Protein AF-A0A353ZMY8-F1 (afdb_monomer_lite)

Structure (mmCIF, N/CA/C/O backbone):
data_AF-A0A353ZMY8-F1
#
_entry.id   AF-A0A353ZMY8-F1
#
loop_
_atom_site.group_PDB
_atom_site.id
_atom_site.type_symbol
_atom_site.label_atom_id
_atom_site.label_alt_id
_atom_site.label_comp_id
_atom_site.label_asym_id
_atom_site.label_entity_id
_atom_site.label_seq_id
_atom_site.pdbx_PDB_ins_code
_atom_site.Cartn_x
_atom_site.Cartn_y
_atom_site.Cartn_z
_atom_site.occupancy
_atom_site.B_iso_or_equiv
_atom_site.auth_seq_id
_atom_site.auth_comp_id
_atom_site.auth_asym_id
_atom_site.auth_atom_id
_atom_site.pdbx_PDB_model_num
ATOM 1 N N . MET A 1 1 ? -30.008 -12.430 16.079 1.00 49.53 1 MET A N 1
ATOM 2 C CA . MET A 1 1 ? -29.445 -13.041 14.851 1.00 49.53 1 MET A CA 1
ATOM 3 C C . MET A 1 1 ? -28.341 -12.193 14.208 1.00 49.53 1 MET A C 1
ATOM 5 O O . MET A 1 1 ? -27.682 -12.713 13.323 1.00 49.53 1 MET A O 1
ATOM 9 N N . SER A 1 2 ? -28.079 -10.959 14.667 1.00 58.78 2 SER A N 1
ATOM 10 C CA . SER A 1 2 ? -27.046 -10.085 14.077 1.00 58.78 2 SER A CA 1
ATOM 11 C C . SER A 1 2 ? -25.681 -10.127 14.790 1.00 58.78 2 SER A C 1
ATOM 13 O O . SER A 1 2 ? -24.667 -10.028 14.115 1.00 58.78 2 SER A O 1
ATOM 15 N N . GLU A 1 3 ? -25.624 -10.357 16.109 1.00 51.56 3 GLU A N 1
ATOM 16 C CA . GLU A 1 3 ? -24.353 -10.412 16.874 1.00 51.56 3 GLU A CA 1
ATOM 17 C C . GLU A 1 3 ? -23.481 -11.622 16.527 1.00 51.56 3 GLU A C 1
ATOM 19 O O . GLU A 1 3 ? -22.296 -11.474 16.259 1.00 51.56 3 GLU A O 1
ATOM 24 N N . ARG A 1 4 ? -24.080 -12.814 16.417 1.00 58.53 4 ARG A N 1
ATOM 25 C CA . ARG A 1 4 ? -23.337 -14.047 16.103 1.00 58.53 4 ARG A CA 1
ATOM 26 C C . ARG A 1 4 ? -22.644 -14.018 14.735 1.00 58.53 4 ARG A C 1
ATOM 28 O O . ARG A 1 4 ? -21.691 -14.749 14.530 1.00 58.53 4 ARG A O 1
ATOM 35 N N . VAL A 1 5 ? -23.137 -13.214 13.790 1.00 58.88 5 VAL A N 1
ATOM 36 C CA . VAL A 1 5 ? -22.525 -13.067 12.457 1.00 58.88 5 VAL A CA 1
ATOM 37 C C . VAL A 1 5 ? -21.370 -12.062 12.489 1.00 58.88 5 VAL A C 1
ATOM 39 O O . VAL A 1 5 ? -20.412 -12.238 11.743 1.00 58.88 5 VAL A O 1
ATOM 42 N N . ALA A 1 6 ? -21.439 -11.044 13.355 1.00 55.88 6 ALA A N 1
ATOM 43 C CA . ALA A 1 6 ? -20.354 -10.087 13.563 1.00 55.88 6 ALA A CA 1
ATOM 44 C C . ALA A 1 6 ? -19.158 -10.745 14.271 1.00 55.88 6 ALA A C 1
ATOM 46 O O . ALA A 1 6 ? -18.053 -10.677 13.749 1.00 55.88 6 ALA A O 1
ATOM 47 N N . GLU A 1 7 ? -19.394 -11.497 15.355 1.00 55.34 7 GLU A N 1
ATOM 48 C CA . GLU A 1 7 ? -18.333 -12.232 16.072 1.00 55.34 7 GLU A CA 1
ATOM 49 C C . GLU A 1 7 ? -17.613 -13.255 15.182 1.00 55.34 7 GLU A C 1
ATOM 51 O O . GLU A 1 7 ? -16.397 -13.406 15.258 1.00 55.34 7 GLU A O 1
ATOM 56 N N . ILE A 1 8 ? -18.345 -13.950 14.304 1.00 56.81 8 ILE A N 1
ATOM 57 C CA . ILE A 1 8 ? -17.745 -14.925 13.379 1.00 56.81 8 ILE A CA 1
ATOM 58 C C . ILE A 1 8 ? -16.893 -14.225 12.309 1.00 56.81 8 ILE A C 1
ATOM 60 O O . ILE A 1 8 ? -15.855 -14.758 11.927 1.00 56.81 8 ILE A O 1
ATOM 64 N N . ARG A 1 9 ? -17.294 -13.035 11.835 1.00 56.09 9 ARG A N 1
ATOM 65 C CA . ARG A 1 9 ? -16.484 -12.246 10.890 1.00 56.09 9 ARG A CA 1
ATOM 66 C C . ARG A 1 9 ? -15.224 -11.702 11.551 1.00 56.09 9 ARG A C 1
ATOM 68 O O . ARG A 1 9 ? -14.150 -11.888 10.999 1.00 56.09 9 ARG A O 1
ATOM 75 N N . GLU A 1 10 ? -15.342 -11.126 12.744 1.00 52.72 10 GLU A N 1
ATOM 76 C CA . GLU A 1 10 ? -14.196 -10.606 13.500 1.00 52.72 10 GLU A CA 1
ATOM 77 C C . GLU A 1 10 ? -13.174 -11.705 13.831 1.00 52.72 10 GLU A C 1
ATOM 79 O O . GLU A 1 10 ? -11.968 -11.484 13.706 1.00 52.72 10 GLU A O 1
ATOM 84 N N . ALA A 1 11 ? -13.644 -12.904 14.194 1.00 52.97 11 ALA A N 1
ATOM 85 C CA . ALA A 1 11 ? -12.783 -14.060 14.432 1.00 52.97 11 ALA A CA 1
ATOM 86 C C . ALA A 1 11 ? -12.102 -14.549 13.141 1.00 52.97 11 ALA A C 1
ATOM 88 O O . ALA A 1 11 ? -10.894 -14.772 13.132 1.00 52.97 11 ALA A O 1
ATOM 89 N N . SER A 1 12 ? -12.841 -14.639 12.030 1.00 50.66 12 SER A N 1
ATOM 90 C CA . SER A 1 12 ? -12.288 -15.068 10.737 1.00 50.66 12 SER A CA 1
ATOM 91 C C . SER A 1 12 ? -11.293 -14.048 10.155 1.00 50.66 12 SER A C 1
ATOM 93 O O . SER A 1 12 ? -10.303 -14.434 9.545 1.00 50.66 12 SER A O 1
ATOM 95 N N . GLU A 1 13 ? -11.503 -12.749 10.386 1.00 51.88 13 GLU A N 1
ATOM 96 C CA . GLU A 1 13 ? -10.583 -11.663 10.004 1.00 51.88 13 GLU A CA 1
ATOM 97 C C . GLU A 1 13 ? -9.345 -11.577 10.921 1.00 51.88 13 GLU A C 1
ATOM 99 O O . GLU A 1 13 ? -8.333 -10.958 10.579 1.00 51.88 13 GLU A O 1
ATOM 104 N N . GLN A 1 14 ? -9.399 -12.143 12.131 1.00 50.97 14 GLN A N 1
ATOM 105 C CA . GLN A 1 14 ? -8.215 -12.304 12.984 1.00 50.97 14 GLN A CA 1
ATOM 106 C C . GLN A 1 14 ? -7.303 -13.437 12.511 1.00 50.97 14 GLN A C 1
ATOM 108 O O . GLN A 1 14 ? -6.087 -13.293 12.625 1.00 50.97 14 GLN A O 1
ATOM 113 N N . GLU A 1 15 ? -7.857 -14.515 11.957 1.00 43.22 15 GLU A N 1
ATOM 114 C CA . GLU A 1 15 ? -7.089 -15.704 11.561 1.00 43.22 15 GLU A CA 1
ATOM 115 C C . GLU A 1 15 ? -6.216 -15.484 10.310 1.00 43.22 15 GLU A C 1
ATOM 117 O O . GLU A 1 15 ? -5.108 -16.014 10.251 1.00 43.22 15 GLU A O 1
ATOM 122 N N . ASP A 1 16 ? -6.629 -14.616 9.378 1.00 50.41 16 ASP A N 1
ATOM 123 C CA . ASP A 1 16 ? -5.870 -14.309 8.149 1.00 50.41 16 ASP A CA 1
ATOM 124 C C . ASP A 1 16 ? -4.884 -13.131 8.292 1.00 50.41 16 ASP A C 1
ATOM 126 O O . ASP A 1 16 ? -4.244 -12.697 7.326 1.00 50.41 16 ASP A O 1
ATOM 130 N N . ARG A 1 17 ? -4.719 -12.584 9.503 1.00 54.12 17 ARG A N 1
ATOM 131 C CA . ARG A 1 17 ? -3.808 -11.457 9.732 1.00 54.12 17 ARG A CA 1
ATOM 132 C C . ARG A 1 17 ? -2.353 -11.918 9.689 1.00 54.12 17 ARG A C 1
ATOM 134 O O . ARG A 1 17 ? -1.771 -12.344 10.686 1.00 54.12 17 ARG A O 1
ATOM 141 N N . ILE A 1 18 ? -1.709 -11.728 8.540 1.00 53.25 18 ILE A N 1
ATOM 142 C CA . ILE A 1 18 ? -0.249 -11.666 8.490 1.00 53.25 18 ILE A CA 1
ATOM 143 C C . ILE A 1 18 ? 0.167 -10.418 9.272 1.00 53.25 18 ILE A C 1
ATOM 145 O O . ILE A 1 18 ? 0.026 -9.291 8.796 1.00 53.25 18 ILE A O 1
ATOM 149 N N . TYR A 1 19 ? 0.700 -10.611 10.478 1.00 48.06 19 TYR A N 1
ATOM 150 C CA . TYR A 1 19 ? 1.411 -9.555 11.192 1.00 48.06 19 TYR A CA 1
ATOM 151 C C . TYR A 1 19 ? 2.676 -9.212 10.401 1.00 48.06 19 TYR A C 1
ATOM 153 O O . TYR A 1 19 ? 3.730 -9.830 10.561 1.00 48.06 19 TYR A O 1
ATOM 161 N N . ALA A 1 20 ? 2.558 -8.251 9.486 1.00 54.44 20 ALA A N 1
ATOM 162 C CA . ALA A 1 20 ? 3.684 -7.762 8.716 1.00 54.44 20 ALA A CA 1
ATOM 163 C C . ALA A 1 20 ? 4.647 -7.035 9.662 1.00 54.44 20 ALA A C 1
ATOM 165 O O . ALA A 1 20 ? 4.416 -5.902 10.071 1.00 54.44 20 ALA A O 1
ATOM 166 N N . LEU A 1 21 ? 5.745 -7.707 10.009 1.00 59.06 21 LEU A N 1
ATOM 167 C CA . LEU A 1 21 ? 6.808 -7.147 10.846 1.00 59.06 21 LEU A CA 1
ATOM 168 C C . LEU A 1 21 ? 7.661 -6.110 10.088 1.00 59.06 21 LEU A C 1
ATOM 170 O O . LEU A 1 21 ? 8.432 -5.389 10.711 1.00 59.06 21 LEU A O 1
ATOM 174 N N . ASN A 1 22 ? 7.559 -6.046 8.751 1.00 78.88 22 ASN A N 1
ATOM 175 C CA . ASN A 1 22 ? 8.258 -5.087 7.883 1.00 78.88 22 ASN A CA 1
ATOM 176 C C . ASN A 1 22 ? 7.717 -5.104 6.434 1.00 78.88 22 ASN A C 1
ATOM 178 O O . ASN A 1 22 ? 7.038 -6.046 6.020 1.00 78.88 22 ASN A O 1
ATOM 182 N N . LEU A 1 23 ? 8.093 -4.099 5.629 1.00 89.31 23 LEU A N 1
ATOM 183 C CA . LEU A 1 23 ? 7.735 -3.984 4.203 1.00 89.31 23 LEU A CA 1
ATOM 184 C C . LEU A 1 23 ? 8.102 -5.214 3.363 1.00 89.31 23 LEU A C 1
ATOM 186 O O . LEU A 1 23 ? 7.347 -5.607 2.475 1.00 89.31 23 LEU A O 1
ATOM 190 N N . ALA A 1 24 ? 9.224 -5.869 3.676 1.00 92.06 24 ALA A N 1
ATOM 191 C CA . ALA A 1 24 ? 9.645 -7.077 2.974 1.00 92.06 24 ALA A CA 1
ATOM 192 C C . ALA A 1 24 ? 8.607 -8.206 3.088 1.00 92.06 24 ALA A C 1
ATOM 194 O O . ALA A 1 24 ? 8.503 -9.033 2.185 1.00 92.06 24 ALA A O 1
ATOM 195 N N . THR A 1 25 ? 7.841 -8.244 4.182 1.00 90.38 25 THR A N 1
ATOM 196 C CA . THR A 1 25 ? 6.751 -9.209 4.372 1.00 90.38 25 THR A CA 1
ATOM 197 C C . THR A 1 25 ? 5.616 -8.950 3.385 1.00 90.38 25 THR A C 1
ATOM 199 O O . THR A 1 25 ? 5.136 -9.893 2.766 1.00 90.38 25 THR A O 1
ATOM 202 N N . ILE A 1 26 ? 5.263 -7.681 3.158 1.00 91.56 26 ILE A N 1
ATOM 203 C CA . ILE A 1 26 ? 4.235 -7.280 2.184 1.00 91.56 26 ILE A CA 1
ATOM 204 C C . ILE A 1 26 ? 4.662 -7.683 0.772 1.00 91.56 26 ILE A C 1
ATOM 206 O O . ILE A 1 26 ? 3.914 -8.350 0.065 1.00 91.56 26 ILE A O 1
ATOM 210 N N . ARG A 1 27 ? 5.899 -7.364 0.376 1.00 94.62 27 ARG A N 1
ATOM 211 C CA . ARG A 1 27 ? 6.420 -7.757 -0.941 1.00 94.62 27 ARG A CA 1
ATOM 212 C C . ARG A 1 27 ? 6.434 -9.275 -1.135 1.00 94.62 27 ARG A C 1
ATOM 214 O O . ARG A 1 27 ? 6.098 -9.750 -2.214 1.00 94.62 27 ARG A O 1
ATOM 221 N N . LYS A 1 28 ? 6.835 -10.036 -0.112 1.00 93.00 28 LYS A N 1
ATOM 222 C CA . LYS A 1 28 ? 6.824 -11.506 -0.167 1.00 93.00 28 LYS A CA 1
ATOM 223 C C . LYS A 1 28 ? 5.405 -12.064 -0.273 1.00 93.00 28 LYS A C 1
ATOM 225 O O . LYS A 1 28 ? 5.213 -13.017 -1.013 1.00 93.00 28 LYS A O 1
ATOM 230 N N . ALA A 1 29 ? 4.440 -11.474 0.434 1.00 91.12 29 ALA A N 1
ATOM 231 C CA . ALA A 1 29 ? 3.030 -11.844 0.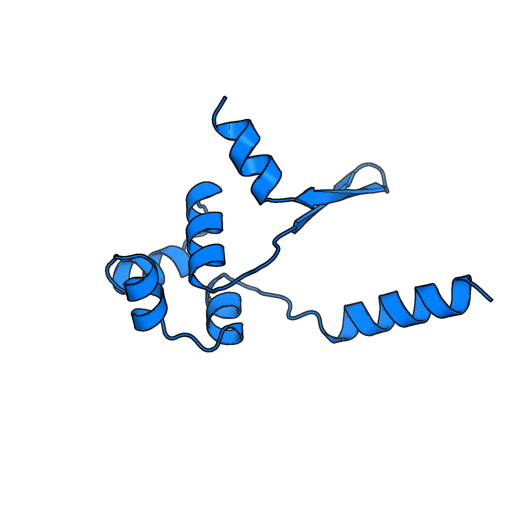325 1.00 91.12 29 ALA A CA 1
ATOM 232 C C . ALA A 1 29 ? 2.461 -11.539 -1.071 1.00 91.12 29 ALA A C 1
ATOM 234 O O . ALA A 1 29 ? 1.621 -12.279 -1.561 1.00 91.12 29 ALA A O 1
ATOM 235 N N . ALA A 1 30 ? 2.978 -10.503 -1.734 1.00 91.88 30 ALA A N 1
ATOM 236 C CA . ALA A 1 30 ? 2.699 -10.207 -3.137 1.00 91.88 30 ALA A CA 1
ATOM 237 C C . ALA A 1 30 ? 3.487 -11.085 -4.136 1.00 91.88 30 ALA A C 1
ATOM 239 O O . ALA A 1 30 ? 3.433 -10.826 -5.334 1.00 91.88 30 ALA A O 1
ATOM 240 N N . GLU A 1 31 ? 4.243 -12.083 -3.659 1.00 95.69 31 GLU A N 1
ATOM 241 C CA . GLU A 1 31 ? 5.067 -12.996 -4.468 1.00 95.69 31 GLU A CA 1
ATOM 242 C C . GLU A 1 31 ? 6.139 -12.301 -5.327 1.00 95.69 31 GLU A C 1
ATOM 244 O O . GLU A 1 31 ? 6.530 -12.797 -6.380 1.00 95.69 31 GLU A O 1
ATOM 249 N N . LEU A 1 32 ? 6.663 -11.159 -4.866 1.00 96.81 32 LEU A N 1
ATOM 250 C CA . LEU A 1 32 ? 7.669 -10.384 -5.598 1.00 96.81 32 LEU A CA 1
ATOM 251 C C . LEU A 1 32 ? 9.077 -10.531 -5.017 1.00 96.81 32 LEU A C 1
ATOM 253 O O . LEU A 1 32 ? 9.310 -10.484 -3.803 1.00 96.81 32 LEU A O 1
ATOM 257 N N . THR A 1 33 ? 10.066 -10.592 -5.899 1.00 97.56 33 THR A N 1
ATOM 258 C CA . THR A 1 33 ? 11.478 -10.363 -5.576 1.00 97.56 33 THR A CA 1
ATOM 259 C C . THR A 1 33 ? 11.769 -8.870 -5.397 1.00 97.56 33 THR A C 1
ATOM 261 O O . THR A 1 33 ? 10.990 -8.000 -5.795 1.00 97.56 33 THR A O 1
ATOM 264 N N . GLN A 1 34 ? 12.907 -8.542 -4.772 1.00 97.62 34 GLN A N 1
ATOM 265 C CA . GLN A 1 34 ? 13.325 -7.140 -4.658 1.00 97.62 34 GLN A CA 1
ATOM 266 C C . GLN A 1 34 ? 13.613 -6.524 -6.038 1.00 97.62 34 GLN A C 1
ATOM 268 O O . GLN A 1 34 ? 13.337 -5.342 -6.214 1.00 97.62 34 GLN A O 1
ATOM 273 N N . ASP A 1 35 ? 14.103 -7.310 -7.003 1.00 98.00 35 ASP A N 1
ATOM 274 C CA . ASP A 1 35 ? 14.359 -6.859 -8.378 1.00 98.00 35 ASP A CA 1
ATOM 275 C C . ASP A 1 35 ? 13.063 -6.529 -9.126 1.00 98.00 35 ASP A C 1
ATOM 277 O O . ASP A 1 35 ? 12.964 -5.480 -9.758 1.00 98.00 35 ASP A O 1
ATOM 281 N N . GLU A 1 36 ? 12.034 -7.372 -9.010 1.00 98.12 36 GLU A N 1
ATOM 282 C CA . GLU A 1 36 ? 10.734 -7.118 -9.644 1.00 98.12 36 GLU A CA 1
ATOM 283 C C . GLU A 1 36 ? 10.052 -5.881 -9.061 1.00 98.12 36 GLU A C 1
ATOM 285 O O . GLU A 1 36 ? 9.514 -5.060 -9.805 1.00 98.12 36 GLU A O 1
ATOM 290 N N . LEU A 1 37 ? 10.101 -5.706 -7.736 1.00 97.81 37 LEU A N 1
ATOM 291 C CA . LEU A 1 37 ? 9.555 -4.505 -7.111 1.00 97.81 37 LEU A CA 1
ATOM 292 C C . LEU A 1 37 ? 10.346 -3.251 -7.514 1.00 97.81 37 LEU A C 1
ATOM 294 O O . LEU A 1 37 ? 9.754 -2.208 -7.784 1.00 97.81 37 LEU A O 1
ATOM 298 N N . ALA A 1 38 ? 11.673 -3.355 -7.599 1.00 97.62 38 ALA A N 1
ATOM 299 C CA . ALA A 1 38 ? 12.535 -2.265 -8.043 1.00 97.62 38 ALA A CA 1
ATOM 300 C C . ALA A 1 38 ? 12.236 -1.863 -9.493 1.00 97.62 38 ALA A C 1
ATOM 302 O O . ALA A 1 38 ? 12.100 -0.674 -9.781 1.00 97.62 38 ALA A O 1
ATOM 303 N N . ALA A 1 39 ? 12.031 -2.846 -10.374 1.00 97.75 39 ALA A N 1
ATOM 304 C CA . ALA A 1 39 ? 11.628 -2.623 -11.757 1.00 97.75 39 ALA A CA 1
ATOM 305 C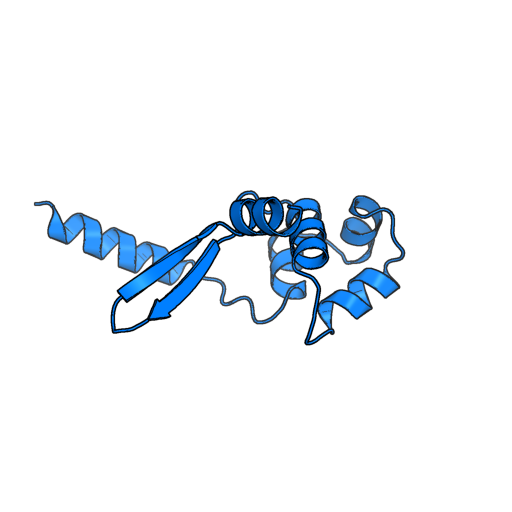 C . ALA A 1 39 ? 10.280 -1.890 -11.851 1.00 97.75 39 ALA A C 1
ATOM 307 O O . ALA A 1 39 ? 10.158 -0.940 -12.622 1.00 97.75 39 ALA A O 1
ATOM 308 N N . ARG A 1 40 ? 9.291 -2.264 -11.025 1.00 97.50 40 ARG A N 1
ATOM 309 C CA . ARG A 1 40 ? 7.993 -1.563 -10.954 1.00 97.50 40 ARG A CA 1
ATOM 310 C C . ARG A 1 40 ? 8.121 -0.121 -10.463 1.00 97.50 40 ARG A C 1
ATOM 312 O O . ARG A 1 40 ? 7.380 0.743 -10.916 1.00 97.50 40 ARG A O 1
ATOM 319 N N . LEU A 1 41 ? 9.060 0.136 -9.556 1.00 95.38 41 LEU A N 1
ATOM 320 C CA . LEU A 1 41 ? 9.351 1.467 -9.022 1.00 95.38 41 LEU A CA 1
ATOM 321 C C . LEU A 1 41 ? 10.283 2.296 -9.925 1.00 95.38 41 LEU A C 1
ATOM 323 O O . LEU A 1 41 ? 10.468 3.483 -9.669 1.00 95.38 41 LEU A O 1
ATOM 327 N N . GLY A 1 42 ? 10.885 1.698 -10.959 1.00 96.06 42 GLY A N 1
ATOM 328 C CA . GLY A 1 42 ? 11.883 2.360 -11.805 1.00 96.06 42 GLY A CA 1
ATOM 329 C C . GLY A 1 42 ? 13.169 2.735 -11.057 1.00 96.06 42 GLY A C 1
ATOM 330 O O . GLY A 1 42 ? 13.815 3.724 -11.403 1.00 96.06 42 GLY A O 1
ATOM 331 N N . ILE A 1 43 ? 13.528 1.978 -10.016 1.00 96.19 43 ILE A N 1
ATOM 332 C CA . ILE A 1 43 ? 14.705 2.222 -9.170 1.00 96.19 43 ILE A CA 1
ATOM 333 C C . ILE A 1 43 ? 15.620 0.998 -9.130 1.00 96.19 43 ILE A C 1
ATOM 335 O O . ILE A 1 43 ? 15.261 -0.090 -9.565 1.00 96.19 43 ILE A O 1
ATOM 339 N N . ASP A 1 44 ? 16.817 1.175 -8.576 1.00 97.00 44 ASP A N 1
ATOM 340 C CA . ASP A 1 44 ? 17.757 0.079 -8.354 1.00 97.00 44 ASP A CA 1
ATOM 341 C C . ASP A 1 44 ? 17.312 -0.821 -7.183 1.00 97.00 44 ASP A C 1
ATOM 343 O O . ASP A 1 44 ? 16.810 -0.338 -6.160 1.00 97.00 44 ASP A O 1
ATOM 347 N N . GLN A 1 45 ? 17.537 -2.132 -7.294 1.00 96.88 45 GLN A N 1
ATOM 348 C CA . GLN A 1 45 ? 17.164 -3.099 -6.257 1.00 96.88 45 GLN A CA 1
ATOM 349 C C . GLN A 1 45 ? 17.813 -2.804 -4.897 1.00 96.88 45 GLN A C 1
ATOM 351 O O . GLN A 1 45 ? 17.187 -3.017 -3.850 1.00 96.88 45 GLN A O 1
ATOM 356 N N . SER A 1 46 ? 19.019 -2.231 -4.868 1.00 96.69 46 SER A N 1
ATOM 357 C CA . SER A 1 46 ? 19.665 -1.831 -3.618 1.00 96.69 46 SER A CA 1
ATOM 358 C C . SER A 1 46 ? 18.882 -0.738 -2.885 1.00 96.69 46 SER A C 1
ATOM 360 O O . SER A 1 46 ? 18.950 -0.665 -1.654 1.00 96.69 46 SER A O 1
ATOM 362 N N . VAL A 1 47 ? 18.105 0.084 -3.603 1.00 95.31 47 VAL A N 1
ATOM 363 C CA . VAL A 1 47 ? 17.211 1.089 -3.014 1.00 95.31 47 VAL A CA 1
ATOM 364 C C . VAL A 1 47 ? 16.034 0.406 -2.331 1.00 95.31 47 VAL A C 1
ATOM 366 O O . VAL A 1 47 ? 15.791 0.702 -1.166 1.00 95.31 47 VAL A O 1
ATOM 369 N N . VAL A 1 48 ? 15.381 -0.567 -2.977 1.00 95.88 48 VAL A N 1
ATOM 370 C CA . VAL A 1 48 ? 14.319 -1.383 -2.349 1.00 95.88 48 VAL A CA 1
ATOM 371 C C . VAL A 1 48 ? 14.841 -2.064 -1.086 1.00 95.88 48 VAL A C 1
ATOM 373 O O . VAL A 1 48 ? 14.241 -1.967 -0.017 1.00 95.88 48 VAL A O 1
ATOM 376 N N . SER A 1 49 ? 16.018 -2.679 -1.187 1.00 95.12 49 SER A N 1
ATOM 377 C CA . SER A 1 49 ? 16.679 -3.356 -0.075 1.00 95.12 49 SER A CA 1
ATOM 378 C C . SER A 1 49 ? 16.956 -2.404 1.100 1.00 95.12 49 SER A C 1
ATOM 380 O O . SER A 1 49 ? 16.772 -2.775 2.257 1.00 95.12 49 SER A O 1
ATOM 382 N N . LYS A 1 50 ? 17.381 -1.162 0.827 1.00 93.44 50 LYS A N 1
ATOM 383 C CA . LYS A 1 50 ? 17.560 -0.119 1.853 1.00 93.44 50 LYS A CA 1
ATOM 384 C C . LYS A 1 50 ? 16.222 0.331 2.434 1.00 93.44 50 LYS A C 1
ATOM 386 O O . LYS A 1 50 ? 16.132 0.438 3.650 1.00 93.44 50 LYS A O 1
ATOM 391 N N . THR A 1 51 ? 15.210 0.570 1.603 1.00 92.81 51 THR A N 1
ATOM 392 C CA . THR A 1 51 ? 13.866 0.986 2.034 1.00 92.81 51 THR A CA 1
ATOM 393 C C . THR A 1 51 ? 13.251 -0.021 3.000 1.00 92.81 51 THR A C 1
ATOM 395 O O . THR A 1 51 ? 12.758 0.377 4.047 1.00 92.81 51 THR A O 1
ATOM 398 N N . GLU A 1 52 ? 13.371 -1.322 2.726 1.00 93.25 52 GLU A N 1
ATOM 399 C CA . GLU A 1 52 ? 12.856 -2.389 3.601 1.00 93.25 52 GLU A CA 1
ATOM 400 C C . GLU A 1 52 ? 13.549 -2.482 4.968 1.00 93.25 52 GLU A C 1
ATOM 402 O O . GLU A 1 52 ? 13.019 -3.120 5.874 1.00 93.25 52 GLU A O 1
ATOM 407 N N . ARG A 1 53 ? 14.732 -1.875 5.113 1.00 89.94 53 ARG A N 1
ATOM 408 C CA . ARG A 1 53 ? 15.525 -1.864 6.351 1.00 89.94 53 ARG A CA 1
ATOM 409 C C . ARG A 1 53 ? 15.438 -0.546 7.121 1.00 89.94 53 ARG A C 1
ATOM 411 O O . ARG A 1 53 ? 16.039 -0.446 8.185 1.00 89.94 53 ARG A O 1
ATOM 418 N N . ARG A 1 54 ? 14.784 0.480 6.572 1.00 86.94 54 ARG A N 1
ATOM 419 C CA . ARG A 1 54 ? 14.676 1.789 7.225 1.00 86.94 54 ARG A CA 1
ATOM 420 C C . ARG A 1 54 ? 13.623 1.756 8.325 1.00 86.94 54 ARG A C 1
ATOM 422 O O . ARG A 1 54 ? 12.551 1.195 8.130 1.00 86.94 54 ARG A O 1
ATOM 429 N N . GLU A 1 55 ? 13.938 2.413 9.435 1.00 79.88 55 GLU A N 1
ATOM 430 C CA . GLU A 1 55 ? 13.008 2.626 10.551 1.00 79.88 55 GLU A CA 1
ATOM 431 C C . GLU A 1 55 ? 12.026 3.766 10.249 1.00 79.88 55 GLU A C 1
ATOM 433 O O . GLU A 1 55 ? 10.852 3.667 10.585 1.00 79.88 55 GLU A O 1
ATOM 438 N N . ASP A 1 56 ? 12.483 4.786 9.513 1.00 84.06 56 ASP A N 1
ATOM 439 C CA . ASP A 1 56 ? 11.681 5.947 9.131 1.00 84.06 56 ASP A CA 1
ATOM 440 C C . ASP A 1 56 ? 11.537 6.078 7.611 1.00 84.06 56 ASP A C 1
ATOM 442 O O . ASP A 1 56 ? 12.479 5.859 6.835 1.00 84.06 56 ASP A O 1
ATOM 446 N N . MET A 1 57 ? 10.356 6.513 7.169 1.00 87.50 57 MET A N 1
ATOM 447 C CA . MET A 1 57 ? 10.098 6.858 5.773 1.00 87.50 57 MET A CA 1
ATOM 448 C C . MET A 1 57 ? 8.989 7.891 5.627 1.00 87.50 57 MET A C 1
ATOM 450 O O . MET A 1 57 ? 8.090 8.003 6.457 1.00 87.50 57 MET A O 1
ATOM 454 N N . LEU A 1 58 ? 9.039 8.630 4.520 1.00 89.44 58 LEU A N 1
ATOM 455 C CA . LEU A 1 58 ? 7.937 9.492 4.119 1.00 89.44 58 LEU A CA 1
ATOM 456 C C . LEU A 1 58 ? 6.712 8.639 3.783 1.00 89.44 58 LEU A C 1
ATOM 458 O O . LEU A 1 58 ? 6.840 7.598 3.134 1.00 89.44 58 LEU A O 1
ATOM 462 N N . LEU A 1 59 ? 5.521 9.133 4.133 1.00 88.44 59 LEU A N 1
ATOM 463 C CA . LEU A 1 59 ? 4.262 8.472 3.785 1.00 88.44 59 LEU A CA 1
ATOM 464 C C . LEU A 1 59 ? 4.138 8.262 2.270 1.00 88.44 59 LEU A C 1
ATOM 466 O O . LEU A 1 59 ? 3.697 7.209 1.834 1.00 88.44 59 LEU A O 1
ATOM 470 N N . SER A 1 60 ? 4.596 9.214 1.452 1.00 89.56 60 SER A N 1
ATOM 471 C CA . SER A 1 60 ? 4.611 9.045 -0.005 1.00 89.56 60 SER A CA 1
ATOM 472 C C . SER A 1 60 ? 5.462 7.853 -0.446 1.00 89.56 60 SER A C 1
ATOM 474 O O . SER A 1 60 ? 5.024 7.082 -1.285 1.00 89.56 60 SER A O 1
ATOM 476 N N . THR A 1 61 ? 6.641 7.659 0.155 1.00 91.31 61 THR A N 1
ATOM 477 C CA . THR A 1 61 ? 7.528 6.530 -0.165 1.00 91.31 61 THR A CA 1
ATOM 478 C C . THR A 1 61 ? 6.904 5.198 0.237 1.00 91.31 61 THR A C 1
ATOM 480 O O . THR A 1 61 ? 7.013 4.227 -0.508 1.00 91.31 61 THR A O 1
ATOM 483 N N . LEU A 1 62 ? 6.224 5.157 1.387 1.00 91.88 62 LEU A N 1
ATOM 484 C CA . LEU A 1 62 ? 5.434 3.997 1.793 1.00 91.88 62 LEU A CA 1
ATOM 485 C C . LEU A 1 62 ? 4.336 3.703 0.761 1.00 91.88 62 LEU A C 1
ATOM 487 O O . LEU A 1 62 ? 4.226 2.577 0.289 1.00 91.88 62 LEU A O 1
ATOM 491 N N . MET A 1 63 ? 3.564 4.715 0.365 1.00 91.56 63 MET A N 1
ATOM 492 C CA . MET A 1 63 ? 2.4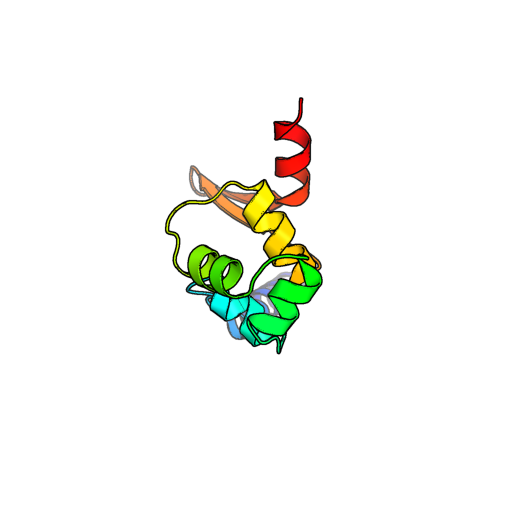68 4.554 -0.594 1.00 91.56 63 MET A CA 1
ATOM 493 C C . MET A 1 63 ? 2.945 4.115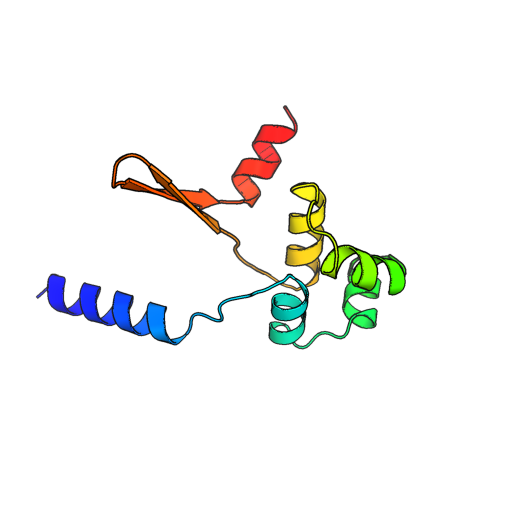 -1.980 1.00 91.56 63 MET A C 1
ATOM 495 O O . MET A 1 63 ? 2.314 3.246 -2.583 1.00 91.56 63 MET A O 1
ATOM 499 N N . ASP A 1 64 ? 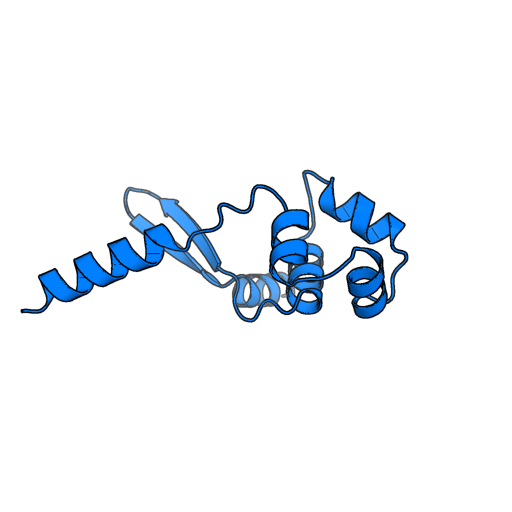4.065 4.651 -2.466 1.00 92.50 64 ASP A N 1
ATOM 500 C CA . ASP A 1 64 ? 4.665 4.235 -3.737 1.00 92.50 64 ASP A CA 1
ATOM 501 C C . ASP A 1 64 ? 5.089 2.758 -3.675 1.00 92.50 64 ASP A C 1
ATOM 503 O O . ASP A 1 64 ? 4.780 1.982 -4.580 1.00 92.50 64 ASP A O 1
ATOM 507 N N . TYR A 1 65 ? 5.724 2.340 -2.571 1.00 94.75 65 TYR A N 1
ATOM 508 C CA . TYR A 1 65 ? 6.114 0.946 -2.343 1.00 94.75 65 TYR A CA 1
ATOM 509 C C . TYR A 1 65 ? 4.900 0.011 -2.326 1.00 94.75 65 TYR A C 1
ATOM 511 O O . TYR A 1 65 ? 4.888 -0.993 -3.038 1.00 94.75 65 TYR A O 1
ATOM 519 N N . LEU A 1 66 ? 3.876 0.336 -1.528 1.00 93.81 66 LEU A N 1
ATOM 520 C CA . LEU A 1 66 ? 2.658 -0.470 -1.405 1.00 93.81 66 LEU A CA 1
ATOM 521 C C . LEU A 1 66 ? 1.940 -0.587 -2.755 1.00 93.81 66 LEU A C 1
ATOM 523 O O . LEU A 1 66 ? 1.556 -1.683 -3.158 1.00 93.81 66 LEU A O 1
ATOM 527 N N . SER A 1 67 ? 1.840 0.519 -3.494 1.00 93.50 67 SER A N 1
ATOM 528 C CA . SER A 1 67 ? 1.232 0.535 -4.828 1.00 93.50 67 SER A CA 1
ATOM 529 C C . SER A 1 67 ? 2.003 -0.350 -5.811 1.00 93.50 67 SER A C 1
ATOM 531 O O . SER A 1 67 ? 1.400 -1.149 -6.524 1.00 93.50 67 SER A O 1
ATOM 533 N N . ALA A 1 68 ? 3.338 -0.281 -5.819 1.00 96.19 68 ALA A N 1
ATOM 534 C CA . ALA A 1 68 ? 4.169 -1.132 -6.672 1.00 96.19 68 ALA A CA 1
ATOM 535 C C . ALA A 1 68 ? 4.110 -2.619 -6.270 1.00 96.19 68 ALA A C 1
ATOM 537 O O . ALA A 1 68 ? 4.177 -3.501 -7.133 1.00 96.19 68 ALA A O 1
ATOM 538 N N . ALA A 1 69 ? 3.926 -2.907 -4.980 1.00 95.25 69 ALA A N 1
ATOM 539 C CA . ALA A 1 69 ? 3.674 -4.255 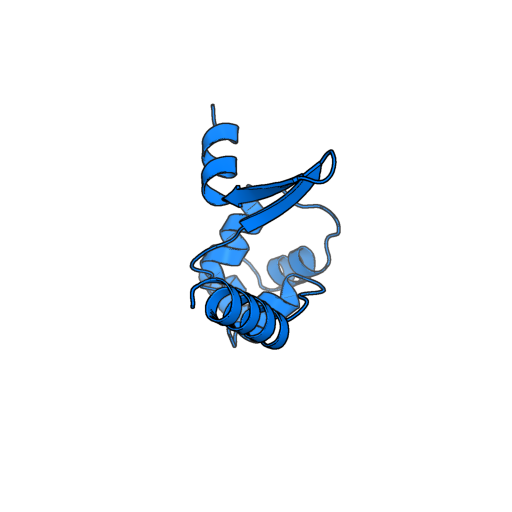-4.481 1.00 95.25 69 ALA A CA 1
ATOM 540 C C . ALA A 1 69 ? 2.266 -4.776 -4.834 1.00 95.25 69 ALA A C 1
ATOM 542 O O . ALA A 1 69 ? 2.007 -5.960 -4.657 1.00 95.25 69 ALA A O 1
ATOM 543 N N . GLY A 1 70 ? 1.381 -3.936 -5.381 1.00 92.81 70 GLY A N 1
ATOM 544 C CA . GLY A 1 70 ? 0.021 -4.322 -5.763 1.00 92.81 70 GLY A CA 1
ATOM 545 C C . GLY A 1 70 ? -0.988 -4.255 -4.618 1.00 92.81 70 GLY A C 1
ATOM 546 O O . GLY A 1 70 ? -2.029 -4.897 -4.689 1.00 92.81 70 GLY A O 1
ATOM 547 N N . VAL A 1 71 ? -0.698 -3.497 -3.559 1.00 91.81 71 VAL A N 1
ATOM 548 C CA . VAL A 1 71 ? -1.622 -3.316 -2.435 1.00 91.81 71 VAL A CA 1
ATOM 549 C C . VAL A 1 71 ? -2.794 -2.432 -2.862 1.00 91.81 71 VAL A C 1
ATOM 551 O O . VAL A 1 71 ? -2.629 -1.258 -3.209 1.00 91.81 71 VAL A O 1
ATOM 554 N N . GLU A 1 72 ? -3.995 -3.004 -2.822 1.00 87.38 72 GLU A N 1
ATOM 555 C CA . GLU A 1 72 ? -5.222 -2.335 -3.259 1.00 87.38 72 GLU A CA 1
ATOM 556 C C . GLU A 1 72 ? -5.777 -1.356 -2.221 1.00 87.38 72 GLU A C 1
ATOM 558 O O . GLU A 1 72 ? -6.309 -0.314 -2.611 1.00 87.38 72 GLU A O 1
ATOM 563 N N . ASP A 1 73 ? -5.610 -1.657 -0.931 1.00 88.31 73 ASP A N 1
ATOM 564 C CA . ASP A 1 73 ? -6.073 -0.842 0.194 1.00 88.31 73 ASP A CA 1
ATOM 565 C C . ASP A 1 73 ? -5.070 -0.890 1.358 1.00 88.31 73 ASP A C 1
ATOM 567 O O . ASP A 1 73 ? -4.460 -1.926 1.631 1.00 88.31 73 ASP A O 1
ATOM 571 N N . ALA A 1 74 ? -4.876 0.246 2.029 1.00 90.06 74 ALA A N 1
ATOM 572 C CA . ALA A 1 74 ? -3.954 0.386 3.146 1.00 90.06 74 ALA A CA 1
ATOM 573 C C . ALA A 1 74 ? -4.529 1.343 4.197 1.00 90.06 74 ALA A C 1
ATOM 575 O O . ALA A 1 74 ? -4.755 2.528 3.938 1.00 90.06 74 ALA A O 1
ATOM 576 N N . LYS A 1 75 ? -4.721 0.821 5.409 1.00 91.00 75 LYS A N 1
ATOM 577 C CA . LYS A 1 75 ? -5.363 1.516 6.526 1.00 91.00 75 LYS A CA 1
ATOM 578 C C . LYS A 1 75 ? -4.412 1.617 7.712 1.00 91.00 75 LYS A C 1
ATOM 580 O O . LYS A 1 75 ? -3.660 0.686 7.997 1.00 91.00 75 LYS A O 1
ATOM 585 N N . MET A 1 76 ? -4.474 2.733 8.428 1.00 89.69 76 MET A N 1
ATOM 586 C CA . MET A 1 76 ? -3.831 2.921 9.723 1.00 89.69 76 MET A CA 1
ATOM 587 C C . MET A 1 76 ? -4.896 2.940 10.807 1.00 89.69 76 MET A C 1
ATOM 589 O O . MET A 1 76 ? -5.799 3.772 10.792 1.00 89.69 76 MET A O 1
ATOM 593 N N . VAL A 1 77 ? -4.764 2.032 11.764 1.00 90.75 77 VAL A N 1
ATOM 594 C CA . VAL A 1 77 ? -5.660 1.947 12.912 1.00 90.75 77 VAL A CA 1
ATOM 595 C C . VAL A 1 77 ? -4.985 2.613 14.103 1.00 90.75 77 VAL A C 1
ATOM 597 O O . VAL A 1 77 ? -3.880 2.233 14.491 1.00 90.75 77 VAL A O 1
ATOM 600 N N . VAL A 1 78 ? -5.643 3.609 14.693 1.00 91.38 78 VAL A N 1
ATOM 601 C CA . VAL A 1 78 ? -5.173 4.295 15.902 1.00 91.38 78 VAL A CA 1
ATOM 602 C C . VAL A 1 78 ? -6.195 4.156 17.023 1.00 91.38 78 VAL A C 1
ATOM 604 O O . VAL A 1 78 ? -7.399 4.207 16.796 1.00 91.38 78 VAL A O 1
ATOM 607 N N . HIS A 1 79 ? -5.710 3.997 18.252 1.00 94.50 79 HIS A N 1
ATOM 608 C CA . HIS A 1 79 ? -6.552 3.860 19.438 1.00 94.50 79 HIS A CA 1
ATOM 609 C C . HIS A 1 79 ? -6.418 5.103 20.314 1.00 94.50 79 HIS A C 1
ATOM 611 O O . HIS A 1 79 ? -5.327 5.413 20.791 1.00 94.50 79 HIS A O 1
ATOM 617 N N . VAL A 1 80 ? -7.523 5.816 20.543 1.00 94.12 80 VAL A N 1
ATOM 618 C CA . VAL A 1 80 ? -7.543 7.041 21.357 1.00 94.12 80 VAL A CA 1
ATOM 619 C C . VAL A 1 80 ? -8.777 7.044 22.253 1.00 94.12 80 VAL A C 1
ATOM 621 O O . VAL A 1 80 ? -9.902 6.938 21.774 1.00 94.12 80 VAL A O 1
ATOM 624 N N . ASN A 1 81 ? -8.584 7.185 23.570 1.00 95.31 81 ASN A N 1
ATOM 625 C CA . ASN A 1 81 ? -9.669 7.223 24.566 1.00 95.31 81 ASN A CA 1
ATOM 626 C C . ASN A 1 81 ? -10.642 6.028 24.477 1.00 95.31 81 ASN A C 1
ATOM 628 O O . ASN A 1 81 ? -11.855 6.198 24.590 1.00 95.31 81 ASN A O 1
ATOM 632 N N . GLY A 1 82 ? -10.117 4.824 24.227 1.00 93.12 82 GLY A N 1
ATOM 633 C CA . GLY A 1 82 ? -10.927 3.610 24.070 1.00 93.12 82 GLY A CA 1
ATOM 634 C C . GLY A 1 82 ? -11.735 3.549 22.769 1.00 93.12 82 GLY A C 1
ATOM 635 O O . GLY A 1 82 ? -12.611 2.701 22.646 1.00 93.12 82 GLY A O 1
ATOM 636 N N . ARG A 1 83 ? -11.468 4.442 21.809 1.00 91.56 83 ARG A N 1
ATOM 637 C CA . ARG A 1 83 ? -12.049 4.407 20.465 1.00 91.56 83 ARG A CA 1
ATOM 638 C C . ARG A 1 83 ? -10.993 3.970 19.465 1.00 91.56 83 ARG A C 1
ATOM 640 O O . ARG A 1 83 ? -9.888 4.513 19.469 1.00 91.56 83 ARG A O 1
ATOM 647 N N . GLU A 1 84 ? -11.359 3.026 18.614 1.00 94.25 84 GLU A N 1
ATOM 648 C CA . GLU A 1 84 ? -10.599 2.690 17.418 1.00 94.25 84 GLU A CA 1
ATOM 649 C C . GLU A 1 84 ? -10.976 3.672 16.301 1.00 94.25 84 GLU A C 1
ATOM 651 O O . GLU A 1 84 ? -12.155 3.957 16.076 1.00 94.25 84 GLU A O 1
ATOM 656 N N . ILE A 1 85 ? -9.971 4.247 15.648 1.00 92.00 85 ILE A N 1
ATOM 657 C CA . ILE A 1 85 ? -10.131 5.150 14.511 1.00 92.00 85 ILE A CA 1
ATOM 658 C C . ILE A 1 85 ? -9.331 4.557 13.360 1.00 92.00 85 ILE A C 1
ATOM 660 O O . ILE A 1 85 ? -8.110 4.419 13.443 1.00 92.00 85 ILE A O 1
ATOM 664 N N . GLU A 1 86 ? -10.031 4.233 12.282 1.00 92.94 86 GLU A N 1
ATOM 665 C CA . GLU A 1 86 ? -9.430 3.777 11.039 1.00 92.94 86 GLU A CA 1
ATOM 666 C C . GLU A 1 86 ? -9.191 4.971 10.109 1.00 92.94 86 GLU A C 1
ATOM 668 O O . GLU A 1 86 ? -10.074 5.802 9.887 1.00 92.94 86 GLU A O 1
ATOM 673 N N . LEU A 1 87 ? -7.977 5.065 9.578 1.00 89.56 87 LEU A N 1
ATOM 674 C CA . LEU A 1 87 ? -7.549 6.108 8.660 1.00 89.56 87 LEU A CA 1
ATOM 675 C C . LEU A 1 87 ? -7.103 5.466 7.349 1.00 89.56 87 LEU A C 1
ATOM 677 O O . LEU A 1 87 ? -6.162 4.675 7.334 1.00 89.56 87 LEU A O 1
ATOM 681 N N . ASP A 1 88 ? -7.729 5.851 6.243 1.00 89.88 88 ASP A N 1
ATOM 682 C CA . ASP A 1 88 ? -7.240 5.508 4.908 1.00 89.88 88 ASP A CA 1
ATOM 683 C C . ASP A 1 88 ? -5.940 6.278 4.615 1.00 89.88 88 ASP A C 1
ATOM 685 O O . ASP A 1 88 ? -5.903 7.517 4.616 1.00 89.88 88 ASP A O 1
ATOM 689 N N . LEU A 1 89 ? -4.860 5.540 4.343 1.00 88.38 89 LEU A N 1
ATOM 690 C CA . LEU A 1 89 ? -3.552 6.126 4.066 1.00 88.38 89 LEU A CA 1
ATOM 691 C C . LEU A 1 89 ? -3.519 6.931 2.757 1.00 88.38 89 LEU A C 1
ATOM 693 O O . LEU A 1 89 ? -2.776 7.913 2.672 1.00 88.38 89 LEU A O 1
ATOM 697 N N . ARG A 1 90 ? -4.340 6.588 1.754 1.00 83.75 90 ARG A N 1
ATOM 698 C CA . ARG A 1 90 ? -4.444 7.364 0.503 1.00 83.75 90 ARG A CA 1
ATOM 699 C C . ARG A 1 90 ? -5.042 8.740 0.760 1.00 83.75 90 ARG A C 1
ATOM 701 O O . ARG A 1 90 ? -4.532 9.746 0.264 1.00 83.75 90 ARG A O 1
ATOM 708 N N . SER A 1 91 ? -6.083 8.788 1.585 1.00 84.62 91 SER A N 1
ATOM 709 C CA . SER A 1 91 ? -6.726 10.034 2.003 1.00 84.62 91 SER A CA 1
ATOM 710 C C . SER A 1 91 ? -5.764 10.940 2.787 1.00 84.62 91 SER A C 1
ATOM 712 O O . SER A 1 91 ? -5.732 12.153 2.567 1.00 84.62 91 SER A O 1
ATOM 714 N N . LEU A 1 92 ? -4.907 10.367 3.642 1.00 81.44 92 LEU A N 1
ATOM 715 C CA . LEU A 1 92 ? -3.879 11.126 4.368 1.00 81.44 92 LEU A CA 1
ATOM 716 C C . LEU A 1 92 ? -2.805 11.725 3.447 1.00 81.44 92 LEU A C 1
ATOM 718 O O . LEU A 1 92 ? -2.383 12.863 3.659 1.00 81.44 92 LEU A O 1
ATOM 722 N N . GLN A 1 93 ? -2.384 11.001 2.405 1.00 77.25 93 GLN A N 1
ATOM 723 C CA . GLN A 1 93 ? -1.408 11.509 1.436 1.00 77.25 93 GLN A CA 1
ATOM 724 C C . GLN A 1 93 ? -1.936 12.728 0.665 1.00 77.25 93 GLN A C 1
ATOM 726 O O . GLN A 1 93 ? -1.168 13.646 0.370 1.00 77.25 93 GLN A O 1
ATOM 731 N N . HIS A 1 94 ? -3.229 12.746 0.328 1.00 72.94 94 HIS A N 1
ATOM 732 C CA . HIS A 1 94 ? -3.837 13.856 -0.408 1.00 72.94 94 HIS A CA 1
ATOM 733 C C . HIS A 1 94 ? -3.862 15.147 0.422 1.00 72.94 94 HIS A C 1
ATOM 735 O O . HIS A 1 94 ? -3.521 16.214 -0.086 1.00 72.94 94 HIS A O 1
ATOM 741 N N . ASN A 1 95 ? -4.171 15.037 1.715 1.00 64.56 95 ASN A N 1
ATOM 742 C CA . ASN A 1 95 ? -4.242 16.183 2.622 1.00 64.56 95 ASN A CA 1
ATOM 743 C C . ASN A 1 95 ? -2.869 16.798 2.930 1.00 64.56 95 ASN A C 1
ATOM 745 O O . ASN A 1 95 ? -2.784 17.989 3.194 1.00 64.56 95 ASN A O 1
ATOM 749 N N . ALA A 1 96 ? -1.792 16.010 2.871 1.00 60.94 96 ALA A N 1
ATOM 750 C CA . ALA A 1 96 ? -0.431 16.484 3.131 1.00 60.94 96 ALA A CA 1
ATOM 751 C C . ALA A 1 96 ? 0.200 17.284 1.968 1.00 60.94 96 ALA A C 1
ATOM 753 O O . ALA A 1 96 ? 1.330 17.753 2.095 1.00 60.94 96 ALA A O 1
ATOM 754 N N . ARG A 1 97 ? -0.482 17.397 0.818 1.00 59.41 97 ARG A N 1
ATOM 755 C CA . ARG A 1 97 ? -0.013 18.146 -0.366 1.00 59.41 97 ARG A CA 1
ATOM 756 C C . ARG A 1 97 ? -0.628 19.549 -0.501 1.00 59.41 97 ARG A C 1
ATOM 758 O O . ARG A 1 97 ? -0.297 20.234 -1.469 1.00 59.41 97 ARG A O 1
ATOM 765 N N . LEU A 1 98 ? -1.504 19.950 0.423 1.00 47.94 98 LEU A N 1
ATOM 766 C CA . LEU A 1 98 ? -2.115 21.284 0.519 1.00 47.94 98 LEU A CA 1
ATOM 767 C C . LEU A 1 98 ? -1.388 22.134 1.565 1.00 47.94 98 LEU A C 1
ATOM 769 O O . LEU A 1 98 ? -1.277 23.356 1.328 1.00 47.94 98 LEU A O 1
#

Sequence (98 aa):
MSERVAEIREASEQEDRIYALNLATIRKAAELTQDELAARLGIDQSVVSKTERREDMLLSTLMDYLSAAGVEDAKMVVHVNGREIELDLRSLQHNARL

pLDDT: mean 82.17, std 17.09, range [43.22, 98.12]

Secondary structure (DSSP, 8-state):
--HHHHHHHHHHHHHT----SSHHHHHHHTT--HHHHHHHHTS-HHHHHHHTT-S---HHHHHHHHHHTT-S--EEEEEETTEEEEEEHHHHHHHTT-

Radius of gyration: 16.39 Å; chains: 1; bounding box: 49×37×36 Å

Foldseek 3Di:
DPVVVVVVVVVVVVVPDPPPPWLVSLLVVLVDDLCQLCVLLVHDSVVSVVRRVDPDDDLVVVVSSCVSSVNPFDWDWDADPNDIDIDTSVVVVVVVVD